Protein AF-A0A838RP78-F1 (afdb_monomer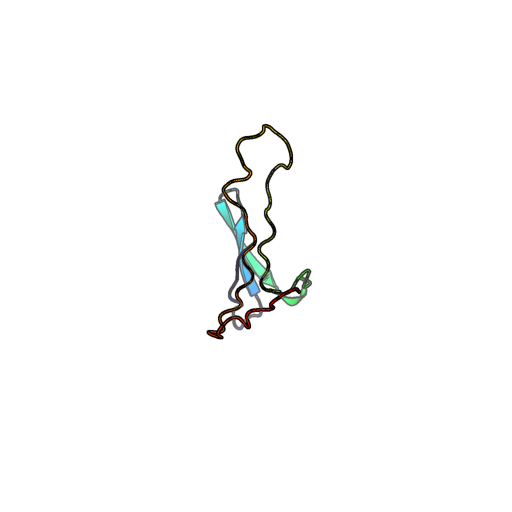_lite)

Secondary structure (DSSP, 8-state):
----PPPTTSEEEEE-TTS-EEEEEEGGG--------S-----S---S-TT-TTS-----------PPPP----

pLDDT: mean 71.49, std 19.94, range [37.38, 96.25]

Foldseek 3Di:
DDDWDADPVQWTWDQDPVRDIDTGHHCVPDDDPDDPPQWDDDPDDDDDDDDPPPPDPRDRPDDDDDDDDDDDDD

Sequence (74 aa):
MGRVAVRASGSFNVLTRQGTLVQGIPARYCRLLQRADGYHYAVGPVWRDEAA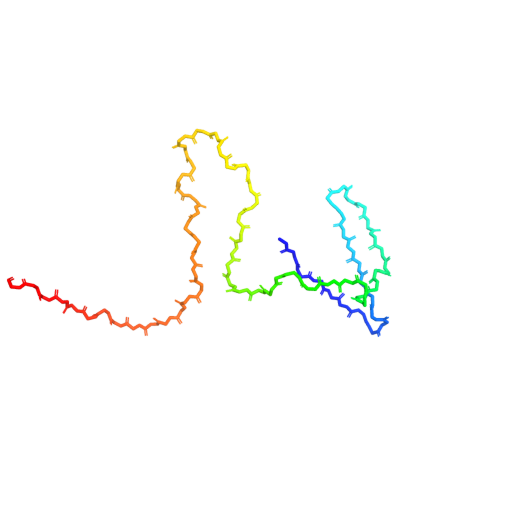FSQCSPSPLLSSSGSKPEVSRS

Radius of gyration: 20.72 Å; chains: 1; bounding box: 32×31×66 Å

Structure (mmCIF, N/CA/C/O backbone):
data_AF-A0A838RP78-F1
#
_entry.id   AF-A0A838RP78-F1
#
loop_
_atom_site.group_PDB
_atom_site.id
_atom_site.type_symbol
_atom_site.label_atom_id
_atom_site.label_alt_id
_atom_site.label_comp_id
_atom_site.label_asym_id
_atom_site.label_entity_id
_atom_site.label_seq_id
_atom_site.pdbx_PDB_ins_code
_atom_site.Cartn_x
_atom_site.Cartn_y
_atom_site.Cartn_z
_atom_site.occupancy
_atom_site.B_iso_or_equiv
_atom_site.auth_seq_id
_atom_site.auth_comp_id
_atom_site.auth_asym_id
_atom_site.auth_atom_id
_atom_site.pdbx_PDB_model_num
ATOM 1 N N . MET A 1 1 ? 8.056 -2.734 -7.386 1.00 63.34 1 MET A N 1
ATOM 2 C CA . MET A 1 1 ? 7.200 -2.404 -6.218 1.00 63.34 1 MET A CA 1
ATOM 3 C C . MET A 1 1 ? 6.607 -3.693 -5.656 1.00 63.34 1 MET A C 1
ATOM 5 O O . MET A 1 1 ? 6.403 -4.615 -6.434 1.00 63.34 1 MET A O 1
ATOM 9 N N . GLY A 1 2 ? 6.406 -3.793 -4.337 1.00 74.00 2 GLY A N 1
ATOM 10 C CA . GLY A 1 2 ? 6.027 -5.042 -3.651 1.00 74.00 2 GLY A CA 1
ATOM 11 C C . GLY A 1 2 ? 4.592 -5.067 -3.110 1.00 74.00 2 GLY A C 1
ATOM 12 O O . GLY A 1 2 ? 3.907 -4.048 -3.090 1.00 74.00 2 GLY A O 1
ATOM 13 N N . ARG A 1 3 ? 4.150 -6.245 -2.649 1.00 82.75 3 ARG A N 1
ATOM 14 C CA . ARG A 1 3 ? 2.894 -6.441 -1.901 1.00 82.75 3 ARG A CA 1
ATOM 15 C C . ARG A 1 3 ? 3.152 -6.262 -0.401 1.00 82.75 3 ARG A C 1
ATOM 17 O O . ARG A 1 3 ? 4.225 -6.623 0.074 1.00 82.75 3 ARG A O 1
ATOM 24 N N . VAL A 1 4 ? 2.166 -5.755 0.337 1.00 87.62 4 VAL A N 1
ATOM 25 C CA . VAL A 1 4 ? 2.205 -5.622 1.805 1.00 87.62 4 VAL A CA 1
ATOM 26 C C . VAL A 1 4 ? 0.944 -6.221 2.424 1.00 87.62 4 VAL A C 1
ATOM 28 O O . VAL A 1 4 ? -0.135 -6.131 1.842 1.00 87.62 4 VAL A O 1
ATOM 31 N N . ALA A 1 5 ? 1.078 -6.835 3.599 1.00 89.50 5 ALA A N 1
ATOM 32 C CA . ALA A 1 5 ? -0.052 -7.335 4.377 1.00 89.50 5 ALA A CA 1
ATOM 33 C C . ALA A 1 5 ? -0.520 -6.267 5.374 1.00 89.50 5 ALA A C 1
ATOM 35 O O . ALA A 1 5 ? 0.296 -5.681 6.088 1.00 89.50 5 ALA A O 1
ATOM 36 N N . VAL A 1 6 ? -1.832 -6.034 5.437 1.00 93.38 6 VAL A N 1
ATOM 37 C CA . VAL A 1 6 ? -2.452 -5.107 6.394 1.00 93.38 6 VAL A CA 1
ATOM 38 C C . VAL A 1 6 ? -2.952 -5.894 7.605 1.00 93.38 6 VAL A C 1
ATOM 40 O O . VAL A 1 6 ? -3.592 -6.933 7.454 1.00 93.38 6 VAL A O 1
ATOM 43 N N . ARG A 1 7 ? -2.645 -5.412 8.814 1.00 94.12 7 ARG A N 1
ATOM 44 C CA . ARG A 1 7 ? -3.106 -6.003 10.083 1.00 94.12 7 ARG A CA 1
ATOM 45 C C . ARG A 1 7 ? -4.572 -5.649 10.344 1.00 94.12 7 ARG A C 1
ATOM 47 O O . ARG A 1 7 ? -5.068 -4.661 9.813 1.00 94.12 7 ARG A O 1
ATOM 54 N N . ALA A 1 8 ? -5.230 -6.369 11.253 1.00 96.00 8 ALA A N 1
ATOM 55 C CA . ALA A 1 8 ? -6.591 -6.038 11.698 1.00 96.00 8 ALA A CA 1
ATOM 56 C C . ALA A 1 8 ? -6.731 -4.587 12.214 1.00 96.00 8 ALA A C 1
ATOM 58 O O . ALA A 1 8 ? -7.781 -3.976 12.072 1.00 96.00 8 ALA A O 1
ATOM 59 N N . SER A 1 9 ? -5.647 -4.000 12.735 1.00 94.88 9 SER A N 1
ATOM 60 C CA . SER A 1 9 ? -5.565 -2.589 13.141 1.00 94.88 9 SER A CA 1
ATOM 61 C C . SER A 1 9 ? -5.583 -1.581 11.981 1.00 94.88 9 SER A C 1
ATOM 63 O O . SER A 1 9 ? -5.540 -0.377 12.222 1.00 94.88 9 SER A O 1
ATOM 65 N N . GLY A 1 10 ? -5.579 -2.031 10.724 1.00 95.75 10 GLY A N 1
ATOM 66 C CA . GLY A 1 10 ? -5.556 -1.160 9.546 1.00 95.75 10 GLY A CA 1
ATOM 67 C C . GLY A 1 10 ? -4.186 -0.547 9.243 1.00 95.75 10 GLY A C 1
ATOM 68 O O . GLY A 1 10 ? -4.107 0.468 8.549 1.00 95.75 10 GLY A O 1
ATOM 69 N N . SER A 1 11 ? -3.104 -1.135 9.758 1.00 96.25 11 SER A N 1
ATOM 70 C CA . SER A 1 11 ? -1.734 -0.657 9.553 1.00 96.25 11 SER A CA 1
ATOM 71 C C . SER A 1 11 ? -0.785 -1.749 9.058 1.00 96.25 11 SER A C 1
ATOM 73 O O . SER A 1 11 ? -1.070 -2.944 9.180 1.00 96.25 11 SER A O 1
ATOM 75 N N . PHE A 1 12 ? 0.341 -1.335 8.475 1.00 95.12 12 PHE A N 1
ATOM 76 C CA . PHE A 1 12 ? 1.383 -2.221 7.953 1.00 95.12 12 PHE A CA 1
ATOM 77 C C . PHE A 1 12 ? 2.790 -1.652 8.190 1.00 95.12 12 PHE A C 1
ATOM 79 O O . PHE A 1 12 ? 2.957 -0.521 8.655 1.00 95.12 12 PHE A O 1
ATOM 86 N N . ASN A 1 13 ? 3.799 -2.467 7.882 1.00 93.94 13 ASN A N 1
ATOM 87 C CA . ASN A 1 13 ? 5.209 -2.108 7.994 1.00 93.94 13 ASN A CA 1
ATOM 88 C C . ASN A 1 13 ? 5.848 -2.030 6.602 1.00 93.94 13 ASN A C 1
ATOM 90 O O . ASN A 1 13 ? 5.497 -2.813 5.718 1.00 93.94 13 ASN A O 1
ATOM 94 N N . VAL A 1 14 ? 6.816 -1.131 6.427 1.00 91.25 14 VAL A N 1
ATOM 95 C CA . VAL A 1 14 ? 7.600 -0.983 5.193 1.00 91.25 14 VAL A CA 1
ATOM 96 C C . VAL A 1 14 ? 9.081 -0.994 5.535 1.00 91.25 14 VAL A C 1
ATOM 98 O O . VAL A 1 14 ? 9.518 -0.298 6.449 1.00 91.25 14 VAL A O 1
ATOM 101 N N . LEU A 1 15 ? 9.854 -1.771 4.781 1.00 91.75 15 LEU A N 1
ATOM 102 C CA . LEU A 1 15 ? 11.308 -1.696 4.797 1.00 91.75 15 LEU A CA 1
ATOM 103 C C . LEU A 1 15 ? 11.753 -0.698 3.726 1.00 91.75 15 LEU A C 1
ATOM 105 O O . LEU A 1 15 ? 11.428 -0.862 2.547 1.00 91.75 15 LEU A O 1
ATOM 109 N N . THR A 1 16 ? 12.472 0.347 4.125 1.00 89.44 16 THR A N 1
ATOM 110 C CA . THR A 1 16 ? 13.043 1.295 3.167 1.00 89.44 16 THR A CA 1
ATOM 111 C C . THR A 1 16 ? 14.277 0.694 2.497 1.00 89.44 16 THR A C 1
ATOM 113 O O . THR A 1 16 ? 14.903 -0.233 3.010 1.00 89.44 16 THR A O 1
ATOM 116 N N . ARG A 1 17 ? 14.685 1.259 1.353 1.00 86.50 17 ARG A N 1
ATOM 117 C CA . ARG A 1 17 ? 15.928 0.862 0.666 1.00 86.50 17 ARG A CA 1
ATOM 118 C C . ARG A 1 17 ? 17.172 1.011 1.554 1.00 86.50 17 ARG A C 1
ATOM 120 O O . ARG A 1 17 ? 18.155 0.318 1.343 1.00 86.50 17 ARG A O 1
ATOM 127 N N . GLN A 1 18 ? 17.113 1.904 2.540 1.00 91.88 18 GLN A N 1
ATOM 128 C CA . GLN A 1 18 ? 18.177 2.145 3.517 1.00 91.88 18 GLN A CA 1
ATOM 129 C C . GLN A 1 18 ? 18.192 1.092 4.643 1.00 91.88 18 GLN A C 1
ATOM 131 O O . GLN A 1 18 ? 19.013 1.179 5.547 1.00 91.88 18 GLN A O 1
ATOM 136 N N . GLY A 1 19 ? 17.285 0.108 4.610 1.00 91.69 19 GLY A N 1
ATOM 137 C CA . GLY A 1 19 ? 17.177 -0.952 5.614 1.00 91.69 19 GLY A CA 1
ATOM 138 C C . GLY A 1 19 ? 16.378 -0.560 6.858 1.00 91.69 19 GLY A C 1
ATOM 139 O O . GLY A 1 19 ? 16.205 -1.377 7.758 1.00 91.69 19 GLY A O 1
ATOM 140 N N . THR A 1 20 ? 15.852 0.664 6.926 1.00 95.25 20 THR A N 1
ATOM 141 C CA . THR A 1 20 ? 15.049 1.116 8.065 1.00 95.25 20 THR A CA 1
ATOM 142 C C . THR A 1 20 ? 13.648 0.512 8.002 1.00 95.25 20 THR A C 1
ATOM 144 O O . THR A 1 20 ? 12.942 0.657 7.001 1.00 95.25 20 THR A O 1
ATOM 147 N N . LEU A 1 21 ? 13.225 -0.142 9.087 1.00 93.94 21 LEU A N 1
ATOM 148 C CA . LEU A 1 21 ? 11.868 -0.661 9.235 1.00 93.94 21 LEU A CA 1
ATOM 149 C C . LEU A 1 21 ? 10.952 0.419 9.815 1.00 93.94 21 LEU A C 1
ATOM 151 O O . LEU A 1 21 ? 11.066 0.778 10.985 1.00 93.94 21 LEU A O 1
ATOM 155 N N . VAL A 1 22 ? 10.005 0.891 9.013 1.00 93.38 22 VAL A N 1
ATOM 156 C CA . VAL A 1 22 ? 8.957 1.812 9.458 1.00 93.38 22 VAL A CA 1
ATOM 157 C C . VAL A 1 22 ? 7.706 1.002 9.770 1.00 93.38 22 VAL A C 1
ATOM 159 O O . VAL A 1 22 ? 7.235 0.233 8.931 1.00 93.38 22 VAL A O 1
ATOM 162 N N . GLN A 1 23 ? 7.176 1.150 10.983 1.00 94.00 23 GLN A N 1
ATOM 163 C CA . GLN A 1 23 ? 6.014 0.399 11.452 1.00 94.00 23 GLN A CA 1
ATOM 164 C C . GLN A 1 23 ? 4.789 1.286 11.655 1.00 94.00 23 GLN A C 1
ATOM 166 O O . GLN A 1 23 ? 4.904 2.489 11.866 1.00 94.00 23 GLN A O 1
ATOM 171 N N . GLY A 1 24 ? 3.609 0.663 11.638 1.00 94.94 24 GLY A N 1
ATOM 172 C CA . GLY A 1 24 ? 2.370 1.328 12.041 1.00 94.94 24 GLY A CA 1
ATOM 173 C C . GLY A 1 24 ? 1.830 2.329 11.021 1.00 94.94 24 GLY A C 1
ATOM 174 O O . GLY A 1 24 ? 1.049 3.199 11.391 1.00 94.94 24 GLY A O 1
ATOM 175 N N . ILE A 1 25 ? 2.198 2.198 9.745 1.00 94.06 25 ILE A N 1
ATOM 176 C CA . ILE A 1 25 ? 1.696 3.067 8.676 1.00 94.06 25 ILE A CA 1
ATOM 177 C C . ILE A 1 25 ? 0.218 2.729 8.440 1.00 94.06 25 ILE A C 1
ATOM 179 O O . ILE A 1 25 ? -0.082 1.592 8.064 1.00 94.06 25 ILE A O 1
ATOM 183 N N . PRO A 1 26 ? -0.724 3.658 8.670 1.00 95.50 26 PRO A N 1
ATOM 184 C CA . PRO A 1 26 ? -2.144 3.370 8.533 1.00 95.50 26 PRO A CA 1
ATOM 185 C C . PRO A 1 26 ? -2.570 3.442 7.060 1.00 95.50 26 PRO A C 1
ATOM 187 O O . PRO A 1 26 ? -2.330 4.432 6.365 1.00 95.50 26 PRO A O 1
ATOM 190 N N . ALA A 1 27 ? -3.274 2.413 6.591 1.00 92.56 27 ALA A N 1
ATOM 191 C CA . ALA A 1 27 ? -3.674 2.286 5.190 1.00 92.56 27 ALA A CA 1
ATOM 192 C C . ALA A 1 27 ? -4.596 3.427 4.716 1.00 92.56 27 ALA A C 1
ATOM 194 O O . ALA A 1 27 ? -4.587 3.771 3.539 1.00 92.56 27 ALA A O 1
ATOM 195 N N . ARG A 1 28 ? -5.340 4.062 5.636 1.00 93.94 28 ARG A N 1
ATOM 196 C CA . ARG A 1 28 ? -6.265 5.175 5.346 1.00 93.94 28 ARG A CA 1
ATOM 197 C C . ARG A 1 28 ? -5.594 6.435 4.788 1.00 93.9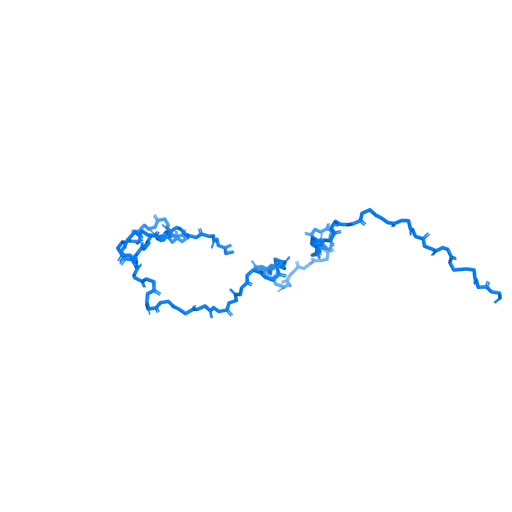4 28 ARG A C 1
ATOM 199 O O . ARG A 1 28 ? -6.270 7.242 4.160 1.00 93.94 28 ARG A O 1
ATOM 206 N N . TYR A 1 29 ? -4.297 6.627 5.040 1.00 93.50 29 TYR A N 1
ATOM 207 C CA . TYR A 1 29 ? -3.542 7.767 4.501 1.00 93.50 29 TYR A CA 1
ATOM 208 C C . TYR A 1 29 ? -2.808 7.431 3.197 1.00 93.50 29 TYR A C 1
ATOM 210 O O . TYR A 1 29 ? -2.253 8.323 2.559 1.00 93.50 29 TYR A O 1
ATOM 218 N N . CYS A 1 30 ? -2.816 6.167 2.772 1.00 88.81 30 CYS A N 1
ATOM 219 C CA . CYS A 1 30 ? -2.260 5.755 1.492 1.00 88.81 30 CYS A CA 1
ATOM 220 C C . CYS A 1 30 ? -3.329 5.859 0.398 1.00 88.81 30 CYS A C 1
ATOM 222 O O . CYS A 1 30 ? -4.497 5.542 0.616 1.00 88.81 30 CYS A O 1
ATOM 224 N N . ARG A 1 31 ? -2.926 6.272 -0.806 1.00 89.81 31 ARG A N 1
ATOM 225 C CA . ARG A 1 31 ? -3.789 6.271 -1.994 1.00 89.81 31 ARG A CA 1
ATOM 226 C C . ARG A 1 31 ? -3.264 5.265 -3.007 1.00 89.81 31 ARG A C 1
ATOM 228 O O . ARG A 1 31 ? -2.056 5.129 -3.188 1.00 89.81 31 ARG A O 1
ATOM 235 N N . LEU A 1 32 ? -4.182 4.563 -3.659 1.00 85.94 32 LEU A N 1
ATOM 236 C CA . LEU A 1 32 ? -3.858 3.630 -4.731 1.00 85.94 32 LEU A CA 1
ATOM 237 C C . LEU A 1 32 ? -3.444 4.418 -5.980 1.00 8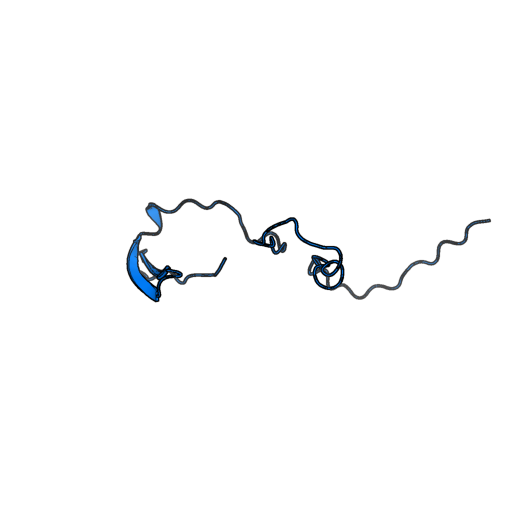5.94 32 LEU A C 1
ATOM 239 O O . LEU A 1 32 ? -4.241 5.197 -6.491 1.00 85.94 32 LEU A O 1
ATOM 243 N N . LEU A 1 33 ? -2.213 4.214 -6.457 1.00 83.50 33 LEU A N 1
ATOM 244 C CA . LEU A 1 33 ? -1.702 4.865 -7.673 1.00 83.50 33 LEU A CA 1
ATOM 245 C C . LEU A 1 33 ? -1.907 4.000 -8.921 1.00 83.50 33 LEU A C 1
ATOM 247 O O . LEU A 1 33 ? -2.408 4.478 -9.930 1.00 83.50 33 LEU A O 1
ATOM 251 N N . GLN A 1 34 ? -1.569 2.713 -8.833 1.00 79.12 34 GLN A N 1
ATOM 252 C CA . GLN A 1 34 ? -1.804 1.721 -9.879 1.00 79.12 34 GLN A CA 1
ATOM 253 C C . GLN A 1 34 ? -2.270 0.410 -9.253 1.00 79.12 34 GLN A C 1
ATOM 255 O O . GLN A 1 34 ? -1.833 0.029 -8.163 1.00 79.12 34 GLN A O 1
ATOM 260 N N . ARG A 1 35 ? -3.166 -0.283 -9.958 1.00 80.12 35 ARG A N 1
ATOM 261 C CA . ARG A 1 35 ? -3.478 -1.690 -9.690 1.00 80.12 35 ARG A CA 1
ATOM 262 C C . ARG A 1 35 ? -2.466 -2.565 -10.420 1.00 80.12 35 ARG A C 1
ATOM 264 O O . ARG A 1 35 ? -1.845 -2.117 -11.373 1.00 80.12 35 ARG A O 1
ATOM 271 N N . ALA A 1 36 ? -2.321 -3.809 -9.972 1.00 76.50 36 ALA A N 1
ATOM 272 C CA . ALA A 1 36 ? -1.582 -4.808 -10.730 1.00 76.50 36 ALA A CA 1
ATOM 273 C C . ALA A 1 36 ? -2.346 -5.095 -12.035 1.00 76.50 36 ALA A C 1
ATOM 275 O O . ALA A 1 36 ? -3.284 -5.886 -12.045 1.00 76.50 36 ALA A O 1
ATOM 276 N N . ASP A 1 37 ? -1.973 -4.399 -13.103 1.00 81.00 37 ASP A N 1
ATOM 277 C CA . ASP A 1 37 ? -2.497 -4.532 -14.469 1.00 81.00 37 ASP A CA 1
ATOM 278 C C . ASP A 1 37 ? -1.783 -5.637 -15.269 1.00 81.00 37 ASP A C 1
ATOM 280 O O . ASP A 1 37 ? -2.096 -5.877 -16.430 1.00 81.00 37 ASP A O 1
ATOM 284 N N . GLY A 1 38 ? -0.847 -6.341 -14.628 1.00 78.81 38 GLY A N 1
ATOM 285 C CA . GLY A 1 38 ? -0.080 -7.427 -15.230 1.00 78.81 38 GLY A CA 1
ATOM 286 C C . GLY A 1 38 ? 1.183 -6.966 -15.952 1.00 78.81 38 GLY A C 1
ATOM 287 O O . GLY A 1 38 ? 1.916 -7.819 -16.450 1.00 78.81 38 GLY A O 1
ATOM 288 N N . TYR A 1 39 ? 1.485 -5.665 -15.962 1.00 78.25 39 TYR A N 1
ATOM 289 C CA . TYR A 1 39 ? 2.707 -5.136 -16.559 1.00 78.25 39 TYR A CA 1
ATOM 290 C C . TYR A 1 39 ? 3.741 -4.793 -15.485 1.00 78.25 39 TYR A C 1
ATOM 292 O O . TYR A 1 39 ? 3.462 -4.125 -14.488 1.00 78.25 39 TYR A O 1
ATOM 300 N N . HIS A 1 40 ? 4.977 -5.256 -15.684 1.00 71.69 40 HIS A N 1
ATOM 301 C CA . HIS A 1 40 ? 6.100 -4.851 -14.848 1.00 71.69 40 HIS A CA 1
ATOM 302 C C . HIS A 1 40 ? 6.779 -3.633 -15.472 1.00 71.69 40 HIS A C 1
ATOM 304 O O . HIS A 1 40 ? 7.492 -3.743 -16.468 1.00 71.69 40 HIS A O 1
ATOM 310 N N . TYR A 1 41 ? 6.588 -2.466 -14.865 1.00 70.50 41 TYR A N 1
ATOM 311 C CA . TYR A 1 41 ? 7.317 -1.267 -15.255 1.00 70.50 41 TYR A CA 1
ATOM 312 C C . TYR A 1 41 ? 8.772 -1.380 -14.795 1.00 70.50 41 TYR A C 1
ATOM 314 O O . TYR A 1 41 ? 9.059 -1.475 -13.597 1.00 70.50 41 TYR A O 1
ATOM 322 N N . ALA A 1 42 ? 9.698 -1.398 -15.753 1.00 73.31 42 ALA A N 1
ATOM 323 C CA . ALA A 1 42 ? 11.120 -1.333 -15.462 1.00 73.31 42 ALA A CA 1
ATOM 324 C C . ALA A 1 42 ? 11.451 0.041 -14.861 1.00 73.31 42 ALA A C 1
ATOM 326 O O . ALA A 1 42 ? 11.164 1.078 -15.453 1.00 73.31 42 ALA A O 1
ATOM 327 N N . VAL A 1 43 ? 12.059 0.045 -13.675 1.00 67.75 43 VAL A N 1
ATOM 328 C CA . VAL A 1 43 ? 12.599 1.256 -13.048 1.00 67.75 43 VAL A CA 1
ATOM 329 C C . VAL A 1 43 ? 14.115 1.177 -13.182 1.00 67.75 43 VAL A C 1
ATOM 331 O O . VAL A 1 43 ? 14.801 0.669 -12.300 1.00 67.75 43 VAL A O 1
ATOM 334 N N . GLY A 1 44 ? 14.627 1.597 -14.334 1.00 64.75 44 GLY A N 1
ATOM 335 C CA . GLY A 1 44 ? 16.057 1.639 -14.637 1.00 64.75 44 GLY A CA 1
ATOM 336 C C . GLY A 1 44 ? 16.404 2.924 -15.387 1.00 64.75 44 GLY A C 1
ATOM 337 O O . GLY A 1 44 ? 15.499 3.561 -15.934 1.00 64.75 44 GLY A O 1
ATOM 338 N N . PRO A 1 45 ? 17.680 3.346 -15.409 1.00 58.69 45 PRO A N 1
ATOM 339 C CA . PRO A 1 45 ? 18.084 4.434 -16.281 1.00 58.69 45 PRO A CA 1
ATOM 340 C C . PRO A 1 45 ? 17.885 3.978 -17.726 1.00 58.69 45 PRO A C 1
ATOM 342 O O . PRO A 1 45 ? 18.565 3.073 -18.207 1.00 58.69 45 PRO A O 1
ATOM 345 N N . VAL A 1 46 ? 16.938 4.602 -18.422 1.00 62.34 46 VAL A N 1
ATOM 346 C CA . VAL A 1 46 ? 16.996 4.626 -19.879 1.00 62.34 46 VAL A CA 1
ATOM 347 C C . VAL A 1 46 ? 18.232 5.450 -20.250 1.00 62.34 46 VAL A C 1
ATOM 349 O O . VAL A 1 46 ? 18.427 6.541 -19.714 1.00 62.34 46 VAL A O 1
ATOM 352 N N . TRP A 1 47 ? 19.058 4.889 -21.135 1.00 55.31 47 TRP A N 1
ATOM 353 C CA . TRP A 1 47 ? 20.271 5.461 -21.742 1.00 55.31 47 TRP A CA 1
ATOM 354 C C . TRP A 1 47 ? 21.608 5.249 -21.004 1.00 55.31 47 TRP A C 1
ATOM 356 O O . TRP A 1 47 ? 22.093 6.118 -20.277 1.00 55.31 47 TRP A O 1
ATOM 366 N N . ARG A 1 48 ? 22.279 4.130 -21.323 1.00 49.69 48 ARG A N 1
ATOM 367 C CA . ARG A 1 48 ? 23.665 4.121 -21.836 1.00 49.69 48 ARG A CA 1
ATOM 368 C C . ARG A 1 48 ? 23.979 2.760 -22.484 1.00 49.69 48 ARG A C 1
ATOM 370 O O . ARG A 1 48 ? 23.881 1.742 -21.814 1.00 49.69 48 ARG A O 1
ATOM 377 N N . ASP A 1 49 ? 24.369 2.817 -23.755 1.00 48.75 49 ASP A N 1
ATOM 378 C CA . ASP A 1 49 ? 24.980 1.775 -24.597 1.00 48.75 49 ASP A CA 1
ATOM 379 C C . ASP A 1 49 ? 24.175 0.520 -25.020 1.00 48.75 49 ASP A C 1
ATOM 381 O O . ASP A 1 49 ? 23.413 -0.083 -24.266 1.00 48.75 49 ASP A O 1
ATOM 385 N N . GLU A 1 50 ? 24.397 0.145 -26.282 1.00 51.34 50 GLU A N 1
ATOM 386 C CA . GLU A 1 50 ? 23.721 -0.809 -27.188 1.00 51.34 50 GLU A CA 1
ATOM 387 C C . GLU A 1 50 ? 23.698 -2.295 -26.750 1.00 51.34 50 GLU A C 1
ATOM 389 O O . GLU A 1 50 ? 23.531 -3.188 -27.572 1.00 51.34 50 GLU A O 1
ATOM 394 N N . ALA A 1 51 ? 23.857 -2.620 -25.465 1.00 51.25 51 ALA A N 1
ATOM 395 C CA . ALA A 1 51 ? 23.980 -4.018 -25.019 1.00 51.25 51 ALA A CA 1
ATOM 396 C C . ALA A 1 51 ? 22.713 -4.610 -24.365 1.00 51.25 51 ALA A C 1
ATOM 398 O O . ALA A 1 51 ? 22.648 -5.815 -24.121 1.00 51.25 51 ALA A O 1
ATOM 399 N N . ALA A 1 52 ? 21.690 -3.803 -24.062 1.00 52.06 52 ALA A N 1
ATOM 400 C CA . ALA A 1 52 ? 20.591 -4.216 -23.176 1.00 52.06 52 ALA A CA 1
ATOM 401 C C . ALA A 1 52 ? 19.267 -4.598 -23.872 1.00 52.06 52 ALA A C 1
ATOM 403 O O . ALA A 1 52 ? 18.268 -4.822 -23.188 1.00 52.06 52 ALA A O 1
ATOM 404 N N . PHE A 1 53 ? 19.222 -4.729 -25.204 1.00 50.38 53 PHE A N 1
ATOM 405 C CA . PHE A 1 53 ? 17.989 -5.137 -25.905 1.00 50.38 53 PHE A CA 1
ATOM 406 C C . PHE A 1 53 ? 17.583 -6.602 -25.630 1.00 50.38 53 PHE A C 1
ATOM 408 O O . PHE A 1 53 ? 16.462 -7.011 -25.912 1.00 50.38 53 PHE A O 1
ATOM 415 N N . SER A 1 54 ? 18.468 -7.406 -25.030 1.00 48.84 54 SER A N 1
ATOM 416 C CA . SER A 1 54 ? 18.250 -8.850 -24.874 1.00 48.84 54 SER A CA 1
ATOM 417 C C . SER A 1 54 ? 17.389 -9.254 -23.661 1.00 48.84 54 SER A C 1
ATOM 419 O O . SER A 1 54 ? 17.013 -10.417 -23.545 1.00 48.84 54 SER A O 1
ATOM 421 N N . GLN A 1 55 ? 17.046 -8.346 -22.734 1.00 53.91 55 GLN A N 1
ATOM 422 C CA . GLN A 1 55 ? 16.440 -8.764 -21.451 1.00 53.91 55 GLN A CA 1
ATOM 423 C C . GLN A 1 55 ? 15.218 -7.975 -20.970 1.00 53.91 55 GLN A C 1
ATOM 425 O O . GLN A 1 55 ? 14.943 -7.944 -19.774 1.00 53.91 55 GLN A O 1
ATOM 430 N N . CYS A 1 56 ? 14.422 -7.389 -21.862 1.00 48.28 56 CYS A N 1
ATOM 431 C CA . CYS A 1 56 ? 13.076 -6.937 -21.496 1.00 48.28 56 CYS A CA 1
ATOM 432 C C . CYS A 1 56 ? 12.128 -7.057 -22.690 1.00 48.28 56 CYS A C 1
ATOM 434 O O . CYS A 1 56 ? 11.805 -6.071 -23.342 1.00 48.28 56 CYS A O 1
ATOM 436 N N . SER A 1 57 ? 11.632 -8.268 -22.946 1.00 48.09 57 SER A N 1
ATOM 437 C CA . SER A 1 57 ? 10.286 -8.389 -23.506 1.00 48.09 57 SER A CA 1
ATOM 438 C C . SER A 1 57 ? 9.319 -8.345 -22.319 1.00 48.09 57 SER A C 1
ATOM 440 O O . SER A 1 57 ? 9.372 -9.259 -21.491 1.00 48.09 57 SER A O 1
ATOM 442 N N . PRO A 1 58 ? 8.479 -7.304 -22.158 1.00 48.94 58 PRO A N 1
ATOM 443 C CA . PRO A 1 58 ? 7.432 -7.302 -21.145 1.00 48.94 58 PRO A CA 1
ATOM 444 C C . PRO A 1 58 ? 6.391 -8.339 -21.566 1.00 48.94 58 PRO A C 1
ATOM 446 O O . PRO A 1 58 ? 5.456 -8.029 -22.295 1.00 48.94 58 PRO A O 1
ATOM 449 N N . SER A 1 59 ? 6.597 -9.597 -21.185 1.00 51.25 59 SER A N 1
ATOM 450 C CA . SER A 1 59 ? 5.684 -10.680 -21.532 1.00 51.25 59 SER A CA 1
ATOM 451 C C . SER A 1 59 ? 4.376 -10.493 -20.759 1.00 51.25 59 SER A C 1
ATOM 453 O O . SER A 1 59 ? 4.389 -10.628 -19.531 1.00 51.25 59 SER A O 1
ATOM 455 N N . PRO A 1 60 ? 3.245 -10.192 -21.424 1.00 47.59 60 PRO A N 1
ATOM 456 C CA . PRO A 1 60 ? 1.953 -10.259 -20.765 1.00 47.59 60 PRO A CA 1
ATOM 457 C C . PRO A 1 60 ? 1.699 -11.722 -20.386 1.00 47.59 60 PRO A C 1
ATOM 459 O O . PRO A 1 60 ? 1.933 -12.632 -21.185 1.00 47.59 60 PRO A O 1
ATOM 462 N N . LEU A 1 61 ? 1.227 -11.970 -19.164 1.00 52.47 61 LEU A N 1
ATOM 463 C CA . LEU A 1 61 ? 0.714 -13.283 -18.776 1.00 52.47 61 LEU A CA 1
ATOM 464 C C . LEU A 1 61 ? -0.588 -13.558 -19.548 1.00 52.47 61 LEU A C 1
ATOM 466 O O . LEU A 1 61 ? -1.677 -13.372 -19.015 1.00 52.47 61 LEU A O 1
ATOM 470 N N . LEU A 1 62 ? -0.483 -14.002 -20.802 1.00 44.44 62 LEU A N 1
ATOM 471 C CA . LEU A 1 62 ? -1.575 -14.647 -21.525 1.00 44.44 62 LEU A CA 1
ATOM 472 C C . LEU A 1 62 ? -1.197 -16.111 -21.758 1.00 44.44 62 LEU A C 1
ATOM 474 O O . LEU A 1 62 ? -0.581 -16.469 -22.757 1.00 44.44 62 LEU A O 1
ATOM 478 N N . SER A 1 63 ? -1.554 -16.960 -20.796 1.00 46.72 63 SER A N 1
ATOM 479 C CA . SER A 1 63 ? -1.651 -18.396 -21.038 1.00 46.72 63 SER A CA 1
ATOM 480 C C . SER A 1 63 ? -3.006 -18.677 -21.682 1.00 46.72 63 SER A C 1
ATOM 482 O O . SER A 1 63 ? -4.037 -18.595 -21.019 1.00 46.72 63 SER A O 1
ATOM 484 N N . SER A 1 64 ? -3.008 -19.017 -22.967 1.00 40.06 64 SER A N 1
ATOM 485 C CA . SER A 1 64 ? -4.053 -19.858 -23.548 1.00 40.06 64 SER A CA 1
ATOM 486 C C . SER A 1 64 ? -3.457 -20.670 -24.691 1.00 40.06 64 SER A C 1
ATOM 488 O O . SER A 1 64 ? -3.086 -20.128 -25.731 1.00 40.06 64 SER A O 1
ATOM 490 N N . SER A 1 65 ? -3.362 -21.980 -24.483 1.00 47.56 65 SER A N 1
ATOM 491 C CA . SER A 1 65 ? -3.167 -2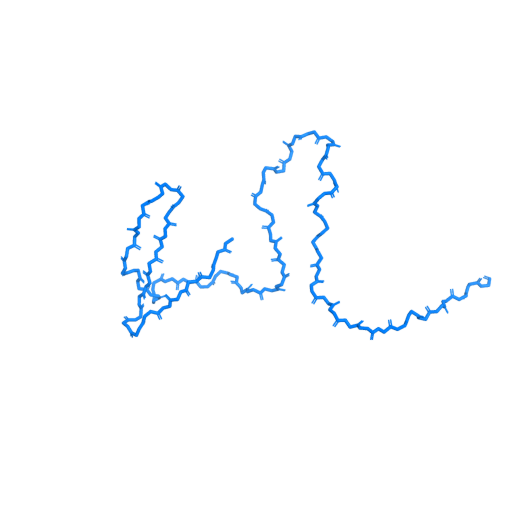2.971 -25.534 1.00 47.56 65 SER A CA 1
ATOM 492 C C . SER A 1 65 ? -4.235 -22.800 -26.621 1.00 47.56 65 SER A C 1
ATOM 494 O O . SER A 1 65 ? -5.420 -22.989 -26.352 1.00 47.56 65 SER A O 1
ATOM 496 N N . GLY A 1 66 ? -3.829 -22.454 -27.840 1.00 37.38 66 GLY A N 1
ATOM 497 C CA . GLY A 1 66 ? -4.718 -22.368 -28.996 1.00 37.38 66 GLY A CA 1
ATOM 498 C C . GLY A 1 66 ? -3.902 -22.289 -30.280 1.00 37.38 66 GLY A C 1
ATOM 499 O O . GLY A 1 66 ? -3.071 -21.400 -30.442 1.00 37.38 66 GLY A O 1
ATOM 500 N N . SER A 1 67 ? -4.097 -23.269 -31.154 1.00 43.72 67 SER A N 1
ATOM 501 C CA . SER A 1 67 ? -3.471 -23.432 -32.466 1.00 43.72 67 SER A CA 1
ATOM 502 C C . SER A 1 67 ? -3.566 -22.168 -33.333 1.00 43.72 67 SER A C 1
ATOM 504 O O . SER A 1 67 ? -4.633 -21.572 -33.467 1.00 43.72 67 SER A O 1
ATOM 506 N N . LYS A 1 68 ? -2.448 -21.776 -33.962 1.00 39.81 68 LYS A N 1
ATOM 507 C CA . LYS A 1 68 ? -2.407 -20.706 -34.974 1.00 39.81 68 LYS A CA 1
ATOM 508 C C . LYS A 1 68 ? -3.287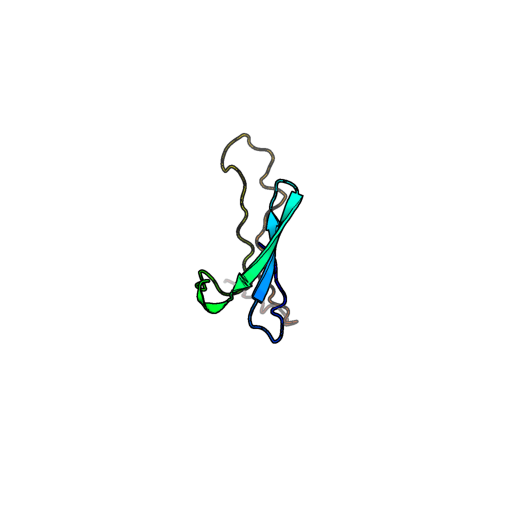 -21.080 -36.180 1.00 39.81 68 LYS A C 1
ATOM 510 O O . LYS A 1 68 ? -3.107 -22.181 -36.697 1.00 39.81 68 LYS A O 1
ATOM 515 N N . PRO A 1 69 ? -4.151 -20.186 -36.695 1.00 45.09 69 PRO A N 1
ATOM 516 C CA . PRO A 1 69 ? -4.649 -20.304 -38.057 1.00 45.09 69 PRO A CA 1
ATOM 517 C C . PRO A 1 69 ? -3.577 -19.810 -39.042 1.00 45.09 69 PRO A C 1
ATOM 519 O O . PRO A 1 69 ? -3.048 -18.705 -38.913 1.00 45.09 69 PRO A O 1
ATOM 522 N N . GLU A 1 70 ? -3.243 -20.657 -40.010 1.00 44.84 70 GLU A N 1
ATOM 523 C CA . GLU A 1 70 ? -2.393 -20.343 -41.157 1.00 44.84 70 GLU A CA 1
ATOM 524 C C . GLU A 1 70 ? -3.182 -19.471 -42.147 1.00 44.84 70 GLU A C 1
ATOM 526 O O . GLU A 1 70 ? -4.231 -19.874 -42.644 1.00 44.84 70 GLU A O 1
ATOM 531 N N . VAL A 1 71 ? -2.706 -18.250 -42.408 1.00 53.56 71 VAL A N 1
ATOM 532 C CA . VAL A 1 71 ? -3.251 -17.373 -43.455 1.00 53.56 71 VAL A CA 1
ATOM 533 C C . VAL A 1 71 ? -2.350 -17.480 -44.680 1.00 53.56 71 VAL A C 1
ATOM 535 O O . VAL A 1 71 ? -1.241 -16.948 -44.698 1.00 53.56 71 VAL A O 1
ATOM 538 N N . SER A 1 72 ? -2.857 -18.176 -45.695 1.00 55.16 72 SER A N 1
ATOM 539 C CA . SER A 1 72 ? -2.314 -18.212 -47.052 1.00 55.16 72 SER A CA 1
ATOM 540 C C . SER A 1 72 ? -2.586 -16.875 -47.747 1.00 55.16 72 SER A C 1
ATOM 542 O O . SER A 1 72 ? -3.704 -16.359 -47.690 1.00 55.16 72 SER A O 1
ATOM 544 N N . ARG A 1 73 ? -1.566 -16.286 -48.376 1.00 52.91 73 ARG A N 1
ATOM 545 C CA . ARG A 1 73 ? -1.720 -15.128 -49.267 1.00 52.91 73 ARG A CA 1
ATOM 546 C C . ARG A 1 73 ? -1.398 -15.578 -50.690 1.00 52.91 73 ARG A C 1
ATOM 548 O O . ARG A 1 73 ? -0.339 -16.161 -50.908 1.00 52.91 73 ARG A O 1
ATOM 555 N N . SER A 1 74 ? -2.353 -15.346 -51.590 1.00 50.00 74 SER A N 1
ATOM 556 C CA . SER A 1 74 ? -2.295 -15.576 -53.041 1.00 50.00 74 SER A CA 1
ATOM 557 C C . SER A 1 74 ? -1.569 -14.454 -53.771 1.00 50.00 74 SER A C 1
ATOM 559 O O . SER A 1 74 ? -1.594 -13.315 -53.248 1.00 50.00 74 SER A O 1
#